Protein AF-A0A850ICS0-F1 (afdb_monomer_lite)

Foldseek 3Di:
DCVVVVNDPVNDDDDDQDDQVSQLVCVLVVVDDDDDHDPPSVVVSVVSPDDDPDDPCVVPVPDDDDDDDDDPVCCVVCVVVVVVVVVVVVVVVVVCVVVVVVVLVVVVVVVGDSD

pLDDT: mean 92.46, std 6.53, range [56.03, 97.5]

Sequence (115 aa):
MLDECGLDSGSYTLKPAGGVRERCETLLAGGGDATLLGPPFDGMAVARGARVLARVNDHYPAFPGLGLVVRQSSYDRVRAHVVAWLAAMEHARAWAQTNKNAAVVRLAATGIPAL

Radius of gyration: 18.22 Å; chains: 1; bounding box: 40×31×47 Å

Secondary structure (DSSP, 8-state):
-TGGGT--TTSS------SHHHHHHHHHTTS-S-----TTHHHHHHHTT------HHHH-TT---------GGGHHHHHHHHHHHHHHHHHHHHHHHHSHHHHHHHHHTTT----

Structure (mmCIF, N/CA/C/O backbone):
data_AF-A0A850ICS0-F1
#
_entry.id   AF-A0A850ICS0-F1
#
loop_
_atom_site.group_PDB
_atom_site.id
_atom_site.type_symbol
_atom_site.label_atom_id
_atom_site.label_alt_id
_atom_site.label_comp_id
_atom_site.label_asym_id
_atom_site.label_entity_id
_atom_site.label_seq_id
_atom_site.pdbx_PDB_ins_code
_atom_site.Cartn_x
_atom_site.Cartn_y
_atom_site.Cartn_z
_atom_site.occupancy
_atom_site.B_iso_or_equiv
_atom_site.auth_seq_id
_atom_site.auth_comp_id
_atom_site.auth_asym_id
_atom_site.auth_atom_id
_atom_site.pdbx_PDB_model_num
ATOM 1 N N . MET A 1 1 ? -4.067 -10.166 11.927 1.00 86.25 1 MET A N 1
ATOM 2 C CA . MET A 1 1 ? -3.752 -8.903 12.627 1.00 86.25 1 MET A CA 1
ATOM 3 C C . MET A 1 1 ? -4.818 -8.502 13.643 1.00 86.25 1 MET A C 1
ATOM 5 O O . MET A 1 1 ? -4.502 -8.561 14.813 1.00 86.25 1 MET A O 1
ATOM 9 N N . LEU A 1 2 ? -6.054 -8.117 13.276 1.00 91.31 2 LEU A N 1
ATOM 10 C CA . LEU A 1 2 ? -7.052 -7.714 14.296 1.00 91.31 2 LEU A CA 1
ATOM 11 C C . LEU A 1 2 ? -7.426 -8.863 15.250 1.00 91.31 2 LEU A C 1
ATOM 13 O O . LEU A 1 2 ? -7.322 -8.700 16.460 1.00 91.31 2 LEU A O 1
ATOM 17 N N . ASP A 1 3 ? -7.750 -10.032 14.696 1.00 92.06 3 ASP A N 1
ATOM 18 C CA . ASP A 1 3 ? -8.055 -11.247 15.468 1.00 92.06 3 ASP A CA 1
ATOM 19 C C . ASP A 1 3 ? -6.871 -11.694 16.349 1.00 92.06 3 ASP A C 1
ATOM 21 O O . ASP A 1 3 ? -7.025 -11.943 17.539 1.00 92.06 3 ASP A O 1
ATOM 25 N N . GLU A 1 4 ? -5.650 -11.654 15.802 1.00 90.69 4 GLU A N 1
ATOM 26 C CA . GLU A 1 4 ? -4.399 -11.920 16.540 1.00 90.69 4 GLU A CA 1
ATOM 27 C C . GLU A 1 4 ? -4.160 -10.936 17.704 1.00 90.69 4 GLU A C 1
ATOM 29 O O . GLU A 1 4 ? -3.436 -11.258 18.642 1.00 90.69 4 GLU A O 1
ATOM 34 N N . CYS A 1 5 ? -4.768 -9.746 17.654 1.00 90.06 5 CYS A N 1
ATOM 35 C CA . CYS A 1 5 ? -4.751 -8.748 18.723 1.00 90.06 5 CYS A CA 1
ATOM 36 C C . CYS A 1 5 ? -5.987 -8.831 19.643 1.00 90.06 5 CYS A C 1
ATOM 38 O O . CYS A 1 5 ? -6.178 -7.946 20.477 1.00 90.06 5 CYS A O 1
ATOM 40 N N . GLY A 1 6 ? -6.821 -9.867 19.501 1.00 93.12 6 GLY A N 1
ATOM 41 C CA . GLY A 1 6 ? -8.002 -10.110 20.331 1.00 93.12 6 GLY A CA 1
ATOM 42 C C . GLY A 1 6 ? -9.269 -9.362 19.903 1.00 93.12 6 GLY A C 1
ATOM 43 O O . GLY A 1 6 ? -10.208 -9.288 20.691 1.00 93.12 6 GLY A O 1
ATOM 44 N N . LEU A 1 7 ? -9.308 -8.796 18.691 1.00 92.94 7 LEU A N 1
ATOM 45 C CA . LEU A 1 7 ? -10.510 -8.177 18.120 1.00 92.94 7 LEU A CA 1
ATOM 46 C C . LEU A 1 7 ? -11.188 -9.146 17.150 1.00 92.94 7 LEU A C 1
ATOM 48 O O . LEU A 1 7 ? -10.789 -9.261 15.986 1.00 92.94 7 LEU A O 1
ATOM 52 N N . ASP A 1 8 ? -12.218 -9.830 17.643 1.00 94.19 8 ASP A N 1
ATOM 53 C CA . ASP A 1 8 ? -13.032 -10.737 16.840 1.00 94.19 8 ASP A CA 1
ATOM 54 C C . ASP A 1 8 ? -13.844 -9.990 15.764 1.00 94.19 8 ASP A C 1
ATOM 56 O O . ASP A 1 8 ? -14.088 -8.786 15.839 1.00 94.19 8 ASP A O 1
ATOM 60 N N . SER A 1 9 ? -14.291 -10.702 14.727 1.00 90.00 9 SER A N 1
ATOM 61 C CA . SER A 1 9 ? -15.043 -10.094 13.618 1.00 90.00 9 SER A CA 1
ATOM 62 C C . SER A 1 9 ? -16.409 -9.516 14.006 1.00 90.00 9 SER A C 1
ATOM 64 O O . SER A 1 9 ? -16.989 -8.777 13.217 1.00 90.00 9 SER A O 1
ATOM 66 N N . GLY A 1 10 ? -16.951 -9.872 15.173 1.00 93.94 10 GLY A N 1
ATOM 67 C CA . GLY A 1 10 ? -18.179 -9.296 15.719 1.00 93.94 10 GLY A CA 1
ATOM 68 C C . GLY A 1 10 ? -17.943 -7.986 16.475 1.00 93.94 10 GLY A C 1
AT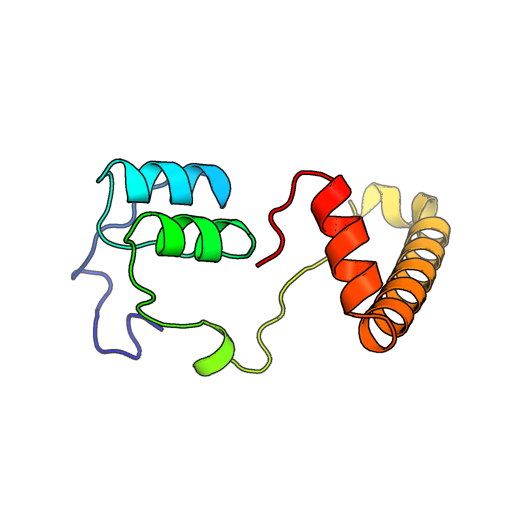OM 69 O O . GLY A 1 10 ? -18.893 -7.236 16.697 1.00 93.94 10 GLY A O 1
ATOM 70 N N . SER A 1 11 ? -16.692 -7.674 16.830 1.00 95.44 11 SER A N 1
ATOM 71 C CA . SER A 1 11 ? -16.319 -6.479 17.589 1.00 95.44 11 SER A CA 1
ATOM 72 C C . SER A 1 11 ? -16.143 -5.225 16.721 1.00 95.44 11 SER A C 1
ATOM 74 O O . SER A 1 11 ? -15.828 -4.155 17.243 1.00 95.44 11 SER A O 1
ATOM 76 N N . TYR A 1 12 ? -16.293 -5.340 15.398 1.00 94.81 12 TYR A N 1
ATOM 77 C CA . TYR A 1 12 ? -16.180 -4.232 14.452 1.00 94.81 12 TYR A CA 1
ATOM 78 C C . TYR A 1 12 ? -17.100 -4.421 13.244 1.00 94.81 12 TYR A C 1
ATOM 80 O O . TYR A 1 12 ? -17.608 -5.504 12.969 1.00 94.81 12 TYR A O 1
ATOM 88 N N . THR A 1 13 ? -17.296 -3.347 12.482 1.00 95.31 13 THR A N 1
ATOM 89 C CA . THR A 1 13 ? -17.991 -3.394 11.192 1.00 95.31 13 THR A CA 1
ATOM 90 C C . THR A 1 13 ? -17.045 -2.994 10.069 1.00 95.31 13 THR A C 1
ATOM 92 O O . THR A 1 13 ? -16.254 -2.062 10.196 1.00 95.31 13 THR A O 1
ATOM 95 N N . LEU A 1 14 ? -17.114 -3.714 8.947 1.00 94.81 14 LEU A N 1
ATOM 96 C CA . LEU A 1 14 ? -16.357 -3.380 7.743 1.00 94.81 14 LEU A CA 1
ATOM 97 C C . LEU A 1 14 ? -17.228 -2.573 6.792 1.00 94.81 14 LEU A C 1
ATOM 99 O O . LEU A 1 14 ? -18.289 -3.024 6.362 1.00 94.81 14 LEU A O 1
ATOM 103 N N . LYS A 1 15 ? -16.739 -1.392 6.419 1.00 94.38 15 LYS A N 1
ATOM 104 C CA . LYS A 1 15 ? -17.388 -0.514 5.449 1.00 94.38 15 LYS A CA 1
ATOM 105 C C . LYS A 1 15 ? -16.548 -0.425 4.172 1.00 94.38 15 LYS A C 1
ATOM 107 O O . LYS A 1 15 ? -15.384 -0.026 4.242 1.00 94.38 15 LYS A O 1
ATOM 112 N N . PRO A 1 16 ? -17.114 -0.740 2.995 1.00 94.44 16 PRO A N 1
ATOM 113 C CA . PRO A 1 16 ? -16.447 -0.483 1.726 1.00 94.44 16 PRO A CA 1
ATOM 114 C C . PRO A 1 16 ? -16.197 1.020 1.542 1.00 94.44 16 PRO A C 1
ATOM 116 O O . PRO A 1 16 ? -17.120 1.824 1.653 1.00 94.44 16 PRO A O 1
ATOM 119 N N . ALA A 1 17 ? -14.952 1.392 1.248 1.00 93.62 17 ALA A N 1
ATOM 120 C CA . ALA A 1 17 ? -14.542 2.789 1.073 1.00 93.62 17 ALA A CA 1
ATOM 121 C C . ALA A 1 17 ? -13.573 2.977 -0.108 1.00 93.62 17 ALA A C 1
ATOM 123 O O . ALA A 1 17 ? -12.839 3.951 -0.146 1.00 93.62 17 ALA A O 1
ATOM 124 N N . GLY A 1 18 ? -13.551 2.041 -1.065 1.00 94.00 18 GLY A N 1
ATOM 125 C CA . GLY A 1 18 ? -12.741 2.147 -2.282 1.00 94.00 18 GLY A CA 1
ATOM 126 C C . GLY A 1 18 ? -11.243 1.873 -2.094 1.00 94.00 18 GLY A C 1
ATOM 127 O O . GLY A 1 18 ? -10.821 1.066 -1.253 1.00 94.00 18 GLY A O 1
ATOM 128 N N . GLY A 1 19 ? -10.437 2.507 -2.947 1.00 93.25 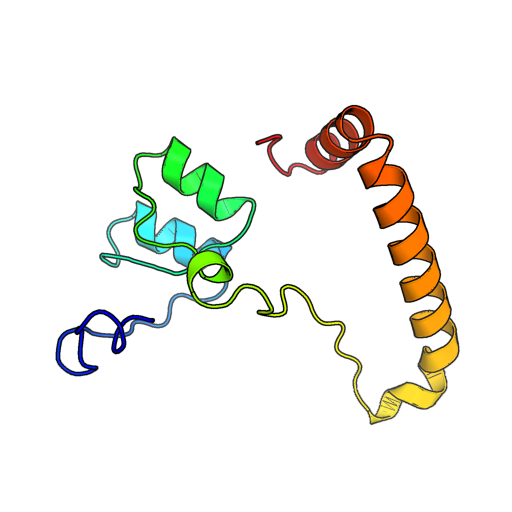19 GLY A N 1
ATOM 129 C CA . GLY A 1 19 ? -8.982 2.407 -2.958 1.00 93.25 19 GLY A CA 1
ATOM 130 C C . GLY A 1 19 ? -8.326 3.148 -1.791 1.00 93.25 19 GLY A C 1
ATOM 131 O O . GLY A 1 19 ? -8.975 3.630 -0.867 1.00 93.25 19 GLY A O 1
ATOM 132 N N . VAL A 1 20 ? -6.991 3.200 -1.792 1.00 93.25 20 VAL A N 1
ATOM 133 C CA . VAL A 1 20 ? -6.224 3.778 -0.670 1.00 93.25 20 VAL A CA 1
ATOM 134 C C . VAL A 1 20 ? -6.536 5.269 -0.476 1.00 93.25 20 VAL A C 1
ATOM 136 O O . VAL A 1 20 ? -6.616 5.728 0.663 1.00 93.25 20 VAL A O 1
ATOM 139 N N . ARG A 1 21 ? -6.755 6.011 -1.572 1.00 93.94 21 ARG A N 1
ATOM 140 C CA . ARG A 1 21 ? -7.111 7.436 -1.532 1.00 93.94 21 ARG A CA 1
ATOM 141 C C . ARG A 1 21 ? -8.458 7.641 -0.850 1.00 93.94 21 ARG A C 1
ATOM 143 O O . ARG A 1 21 ? -8.546 8.382 0.123 1.00 93.94 21 ARG A O 1
ATOM 150 N N . GLU A 1 22 ? -9.477 6.939 -1.329 1.00 97.12 22 GLU A N 1
ATOM 151 C CA . GLU A 1 22 ? -10.856 7.064 -0.863 1.00 97.12 22 GLU A CA 1
ATOM 152 C C . GLU A 1 22 ? -10.978 6.636 0.612 1.00 97.12 22 GLU A C 1
ATOM 154 O O . GLU A 1 22 ? -11.688 7.265 1.401 1.00 97.12 22 GLU A O 1
ATOM 159 N N . ARG A 1 23 ? -10.197 5.630 1.034 1.00 97.31 23 ARG A N 1
ATOM 160 C CA . ARG A 1 23 ? -10.073 5.244 2.448 1.00 97.31 23 ARG A CA 1
ATOM 161 C C . ARG A 1 23 ? -9.452 6.339 3.314 1.00 97.31 23 ARG A C 1
ATOM 163 O O . ARG A 1 23 ? -9.933 6.560 4.422 1.00 97.31 23 ARG A O 1
ATOM 170 N N . CYS A 1 24 ? -8.411 7.020 2.832 1.00 96.88 24 CYS A N 1
ATOM 171 C CA . CYS A 1 24 ? -7.781 8.131 3.549 1.00 96.88 24 CYS A CA 1
ATOM 172 C C . CYS A 1 24 ? -8.754 9.306 3.720 1.00 96.88 24 CYS A C 1
ATOM 174 O O . CYS A 1 24 ? -8.932 9.809 4.827 1.00 96.88 24 CYS A O 1
ATOM 176 N N . GLU A 1 25 ? -9.449 9.690 2.650 1.00 96.25 25 GLU A N 1
ATOM 177 C CA . GLU A 1 25 ? -10.469 10.743 2.685 1.00 96.25 25 GLU A CA 1
ATOM 178 C C . GLU A 1 25 ? -11.614 10.393 3.643 1.00 96.25 25 GLU A C 1
ATOM 180 O O . GLU A 1 25 ? -12.002 11.222 4.465 1.00 96.25 25 GLU A O 1
ATOM 185 N N . THR A 1 26 ? -12.096 9.146 3.603 1.00 97.00 26 THR A N 1
ATOM 186 C CA . THR A 1 26 ? -13.158 8.661 4.497 1.00 97.00 26 THR A CA 1
ATOM 187 C C . THR A 1 26 ? -12.733 8.705 5.964 1.00 97.00 26 THR A C 1
ATOM 189 O O . THR A 1 26 ? -13.505 9.175 6.797 1.00 97.00 26 THR A O 1
ATOM 192 N N . LEU A 1 27 ? -11.512 8.256 6.289 1.00 97.12 27 LEU A N 1
ATOM 193 C CA . LEU A 1 27 ? -10.971 8.324 7.652 1.00 97.12 27 LEU A CA 1
ATOM 194 C C . LEU A 1 27 ? -10.934 9.774 8.148 1.00 97.12 27 LEU A C 1
ATOM 196 O O . LEU A 1 27 ? -11.429 10.083 9.227 1.00 97.12 27 LEU A O 1
ATOM 200 N N . LEU A 1 28 ? -10.383 10.676 7.336 1.00 96.38 28 LEU A N 1
ATOM 201 C CA . LEU A 1 28 ? -10.195 12.081 7.705 1.00 96.38 28 LEU A CA 1
ATOM 202 C C . LEU A 1 28 ? -11.510 12.872 7.775 1.00 96.38 28 LEU A C 1
ATOM 204 O O . LEU A 1 28 ? -11.548 13.925 8.405 1.00 96.38 28 LEU A O 1
ATOM 208 N N . ALA A 1 29 ? -12.577 12.371 7.152 1.00 96.12 29 ALA A N 1
ATOM 209 C CA . ALA A 1 29 ? -13.934 12.898 7.272 1.00 96.12 29 ALA A CA 1
ATOM 210 C C . ALA A 1 29 ? -14.724 12.300 8.458 1.00 96.12 29 ALA A C 1
ATOM 212 O O . ALA A 1 29 ? -15.897 12.626 8.623 1.00 96.12 29 ALA A O 1
ATOM 213 N N . GLY A 1 30 ? -14.121 11.416 9.264 1.00 95.69 30 GLY A N 1
ATOM 214 C CA . GLY A 1 30 ? -14.792 10.745 10.386 1.00 95.69 30 GLY A CA 1
ATOM 215 C C . GLY A 1 30 ? -15.732 9.611 9.964 1.00 95.69 30 GLY A C 1
ATOM 216 O O . GLY A 1 30 ? -16.624 9.228 10.713 1.00 95.69 30 GLY A O 1
ATOM 217 N N . GLY A 1 31 ? -15.565 9.069 8.755 1.00 94.88 31 GLY A N 1
ATOM 218 C CA . GLY A 1 31 ? -16.415 8.012 8.200 1.00 94.88 31 GLY A CA 1
ATOM 219 C C . GLY A 1 31 ? -16.104 6.591 8.690 1.00 94.88 31 GLY A C 1
ATOM 220 O O . GLY A 1 31 ? -16.732 5.652 8.191 1.00 94.88 31 GLY A O 1
ATOM 221 N N . GLY A 1 32 ? -15.143 6.441 9.608 1.00 94.56 32 GLY A N 1
ATOM 222 C CA . GLY A 1 32 ? -14.752 5.202 10.283 1.00 94.56 32 GLY A CA 1
ATOM 223 C C . GLY A 1 32 ? -13.599 5.432 11.269 1.00 94.56 32 GLY A C 1
ATOM 224 O O . GLY A 1 32 ? -12.911 6.448 11.183 1.00 94.56 32 GLY A O 1
ATOM 225 N N . ASP A 1 33 ? -13.381 4.485 12.184 1.00 95.75 33 ASP A N 1
ATOM 226 C CA . ASP A 1 33 ? -12.411 4.627 13.286 1.00 95.75 33 ASP A CA 1
ATOM 227 C C . ASP A 1 33 ? -10.964 4.299 12.881 1.00 95.75 33 ASP A C 1
ATOM 229 O O . ASP A 1 33 ? -10.007 4.854 13.420 1.00 95.75 33 ASP A O 1
ATOM 233 N N . ALA A 1 34 ? -10.790 3.383 11.924 1.00 96.12 34 ALA A N 1
ATOM 234 C CA . ALA A 1 34 ? -9.489 2.939 11.436 1.00 96.12 34 ALA A CA 1
ATOM 235 C C . ALA A 1 34 ? -9.576 2.425 9.993 1.00 96.12 34 ALA A C 1
ATOM 237 O O . ALA A 1 34 ? -10.619 1.962 9.531 1.00 96.12 34 ALA A O 1
ATOM 238 N N . THR A 1 35 ? -8.458 2.478 9.267 1.00 96.56 35 THR A N 1
ATOM 239 C CA . THR A 1 35 ? -8.347 1.900 7.923 1.00 96.56 35 THR A CA 1
ATOM 240 C C . THR A 1 35 ? -6.900 1.549 7.586 1.00 96.56 35 THR A C 1
ATOM 242 O O . THR A 1 35 ? -5.966 2.079 8.188 1.00 96.56 35 THR A O 1
ATOM 245 N N . LEU A 1 36 ? -6.704 0.660 6.609 1.00 94.88 36 LEU A N 1
ATOM 246 C CA . LEU A 1 36 ? -5.380 0.313 6.100 1.00 94.88 36 LEU A CA 1
ATOM 247 C C . LEU A 1 36 ? -4.971 1.273 4.975 1.00 94.88 36 LEU A C 1
ATOM 249 O O . LEU A 1 36 ? -5.569 1.276 3.887 1.00 94.88 36 LEU A O 1
ATOM 253 N N . LEU A 1 37 ? -3.917 2.046 5.234 1.00 94.94 37 LEU A N 1
ATOM 254 C CA . LEU A 1 37 ? -3.297 2.969 4.286 1.00 94.94 37 LEU A CA 1
ATOM 255 C C . LEU A 1 37 ? -1.890 2.504 3.911 1.00 94.94 37 LEU A C 1
ATOM 257 O O . LEU A 1 37 ? -1.215 1.826 4.681 1.00 94.94 37 LEU A O 1
ATOM 261 N N . GLY A 1 38 ? -1.463 2.892 2.715 1.00 91.00 38 GLY A N 1
ATOM 262 C CA . GLY A 1 38 ? -0.077 2.797 2.272 1.00 91.00 38 GLY A CA 1
ATOM 263 C C . GLY A 1 38 ? 0.397 4.145 1.722 1.00 91.00 38 GLY A C 1
ATOM 264 O O . GLY A 1 38 ? -0.434 5.043 1.525 1.00 91.00 38 GLY A O 1
ATOM 265 N N . PRO A 1 39 ? 1.701 4.290 1.444 1.00 89.12 39 PRO A N 1
ATOM 266 C CA . PRO A 1 39 ? 2.261 5.536 0.942 1.00 89.12 39 PRO A CA 1
ATOM 267 C C . PRO A 1 39 ? 1.594 6.032 -0.350 1.00 89.12 39 PRO A C 1
ATOM 269 O O . PRO A 1 39 ? 1.233 5.220 -1.207 1.00 89.12 39 PRO A O 1
ATOM 272 N N . PRO A 1 40 ? 1.439 7.357 -0.521 1.00 90.62 40 PRO A N 1
ATOM 273 C CA . PRO A 1 40 ? 1.803 8.417 0.433 1.00 90.62 40 PRO A CA 1
ATOM 274 C C . PRO A 1 40 ? 0.716 8.714 1.488 1.00 90.62 40 PRO A C 1
ATOM 276 O O . PRO A 1 40 ? 0.875 9.611 2.315 1.00 90.62 40 PRO A O 1
ATOM 279 N N . PHE A 1 41 ? -0.422 8.021 1.436 1.00 93.44 41 PHE A N 1
ATOM 280 C CA . PHE A 1 41 ? -1.635 8.412 2.154 1.00 93.44 41 PHE A CA 1
ATOM 281 C C . PHE A 1 41 ? -1.565 8.190 3.664 1.00 93.44 41 PHE A C 1
ATOM 283 O O . PHE A 1 41 ? -2.237 8.904 4.403 1.00 93.44 41 PHE A O 1
ATOM 290 N N . ASP A 1 42 ? -0.763 7.231 4.126 1.00 93.69 42 ASP A N 1
ATOM 291 C CA . ASP A 1 42 ? -0.479 7.027 5.547 1.00 93.69 42 ASP A CA 1
ATOM 292 C C . ASP A 1 42 ? 0.236 8.247 6.150 1.00 93.69 42 ASP A C 1
ATOM 294 O O . ASP A 1 42 ? -0.220 8.794 7.154 1.00 93.69 42 ASP A O 1
ATOM 298 N N . GLY A 1 43 ? 1.287 8.742 5.488 1.00 92.19 43 GLY A N 1
ATOM 299 C CA . GLY A 1 43 ? 1.990 9.963 5.884 1.00 92.19 43 GLY A CA 1
ATOM 300 C C . GLY A 1 43 ? 1.089 11.198 5.845 1.00 92.19 43 GLY A C 1
ATOM 301 O O . GLY A 1 43 ? 1.082 11.993 6.784 1.00 92.19 43 GLY A O 1
ATOM 302 N N . MET A 1 44 ? 0.256 11.326 4.807 1.00 92.12 44 MET A N 1
ATOM 303 C CA . MET A 1 44 ? -0.722 12.417 4.708 1.00 92.12 44 MET A CA 1
ATOM 304 C C . MET A 1 44 ? -1.774 12.377 5.825 1.00 92.12 44 MET A C 1
ATOM 306 O O . MET A 1 44 ? -2.146 13.427 6.347 1.00 92.12 44 MET A O 1
ATOM 310 N N . ALA A 1 45 ? -2.256 11.191 6.204 1.00 95.50 45 ALA A N 1
ATOM 311 C CA . ALA A 1 45 ? -3.211 11.045 7.297 1.00 95.50 45 ALA A CA 1
ATOM 312 C C . ALA A 1 45 ? -2.580 11.438 8.641 1.00 95.50 45 ALA A C 1
ATOM 314 O O . ALA A 1 45 ? -3.190 12.186 9.404 1.00 95.50 45 ALA A O 1
ATOM 315 N N . VAL A 1 46 ? -1.340 11.005 8.903 1.00 96.12 46 VAL A N 1
ATOM 316 C CA . VAL A 1 46 ? -0.587 11.385 10.112 1.00 96.12 46 VAL A CA 1
ATOM 317 C C . VAL A 1 46 ? -0.362 12.895 10.175 1.00 96.12 46 VAL A C 1
ATOM 319 O O . VAL A 1 46 ? -0.630 13.509 11.205 1.00 96.12 46 VAL A O 1
ATOM 322 N N . ALA A 1 47 ? 0.038 13.520 9.064 1.00 94.31 47 ALA A N 1
ATOM 323 C CA . ALA A 1 47 ? 0.197 14.974 8.983 1.00 94.31 47 ALA A CA 1
ATOM 324 C C . ALA A 1 47 ? -1.110 15.744 9.261 1.00 94.31 47 ALA A C 1
ATOM 326 O O . ALA A 1 47 ? -1.075 16.910 9.646 1.00 94.31 47 ALA A O 1
ATOM 327 N N . ARG A 1 48 ? -2.266 15.089 9.094 1.00 95.25 48 ARG A N 1
ATOM 328 C CA . ARG A 1 48 ? -3.604 15.625 9.384 1.00 95.25 48 ARG A CA 1
ATOM 329 C C . ARG A 1 48 ? -4.172 15.166 10.734 1.00 95.25 48 ARG A C 1
ATOM 331 O O . ARG A 1 48 ? -5.360 15.350 10.978 1.00 95.25 48 ARG A O 1
ATOM 338 N N . GLY A 1 49 ? -3.338 14.607 11.611 1.00 95.19 49 GLY A N 1
ATOM 339 C CA . GLY A 1 49 ? -3.694 14.274 12.993 1.00 95.19 49 GLY A CA 1
ATOM 340 C C . GLY A 1 49 ? -4.137 12.829 13.230 1.00 95.19 49 GLY A C 1
ATOM 341 O O . GLY A 1 49 ? -4.487 12.490 14.359 1.00 95.19 49 GLY A O 1
ATOM 342 N N . ALA A 1 50 ? -4.111 11.960 12.214 1.00 97.06 50 ALA A N 1
ATOM 343 C CA . ALA A 1 50 ? -4.354 10.534 12.426 1.00 97.06 50 ALA A CA 1
ATOM 344 C C . ALA A 1 50 ? -3.179 9.867 13.163 1.00 97.06 50 ALA A C 1
ATOM 346 O O . ALA A 1 50 ? -2.036 10.325 13.113 1.00 97.06 50 ALA A O 1
ATOM 347 N N . ARG A 1 51 ? -3.447 8.730 13.813 1.00 96.88 51 ARG A N 1
ATOM 348 C CA . ARG A 1 51 ? -2.439 7.935 14.525 1.00 96.88 51 ARG A CA 1
ATOM 349 C C . ARG A 1 51 ? -2.234 6.580 13.854 1.00 96.88 51 ARG A C 1
ATOM 351 O O . ARG A 1 51 ? -3.192 5.919 13.466 1.00 96.88 51 ARG A O 1
ATOM 358 N N . VAL A 1 52 ? -0.980 6.139 13.779 1.00 96.38 52 VAL A N 1
ATOM 359 C CA . VAL A 1 52 ? -0.638 4.774 13.354 1.00 96.38 52 VAL A CA 1
ATOM 360 C C . VAL A 1 52 ? -0.960 3.802 14.491 1.00 96.38 52 VAL A C 1
ATOM 362 O O . VAL A 1 52 ? -0.395 3.926 15.577 1.00 96.38 52 VAL A O 1
ATOM 365 N N . LEU A 1 53 ? -1.864 2.850 14.241 1.00 95.06 53 LEU A N 1
ATOM 366 C CA . LEU A 1 53 ? -2.221 1.795 15.202 1.00 95.06 53 LEU A CA 1
ATOM 367 C C . LEU A 1 53 ? -1.281 0.586 15.110 1.00 95.06 53 LEU A C 1
ATOM 369 O O . LEU A 1 53 ? -0.877 0.045 16.131 1.00 95.06 53 LEU A O 1
ATOM 373 N N . ALA A 1 54 ? -0.929 0.181 13.888 1.00 93.81 54 ALA A N 1
ATOM 374 C CA . ALA A 1 54 ? -0.027 -0.931 13.601 1.00 93.81 54 ALA A CA 1
ATOM 375 C C . ALA A 1 54 ? 0.558 -0.787 12.188 1.00 93.81 54 ALA A C 1
ATOM 377 O O . ALA A 1 54 ? -0.010 -0.081 11.345 1.00 93.81 54 ALA A O 1
ATOM 378 N N . ARG A 1 55 ? 1.661 -1.489 11.904 1.00 92.81 55 ARG A N 1
ATOM 379 C CA . ARG A 1 55 ? 2.173 -1.680 10.540 1.00 92.81 55 ARG A CA 1
ATOM 380 C C . ARG A 1 55 ? 2.108 -3.154 10.169 1.00 92.81 55 ARG A C 1
ATOM 382 O O . ARG A 1 55 ? 2.546 -4.013 10.925 1.00 92.81 55 ARG A O 1
ATOM 389 N N . VAL A 1 56 ? 1.614 -3.440 8.965 1.00 92.00 56 VAL A N 1
ATOM 390 C CA . VAL A 1 56 ? 1.488 -4.815 8.445 1.00 92.00 56 VAL A CA 1
ATOM 391 C C . VAL A 1 56 ? 2.831 -5.548 8.482 1.00 92.00 56 VAL A C 1
ATOM 393 O O . VAL A 1 56 ? 2.881 -6.699 8.898 1.00 92.00 56 VAL A O 1
ATOM 396 N N . ASN A 1 57 ? 3.921 -4.871 8.116 1.00 90.62 57 ASN A N 1
ATOM 397 C CA . ASN A 1 57 ? 5.259 -5.461 8.072 1.00 90.62 57 ASN A CA 1
ATOM 398 C C . ASN A 1 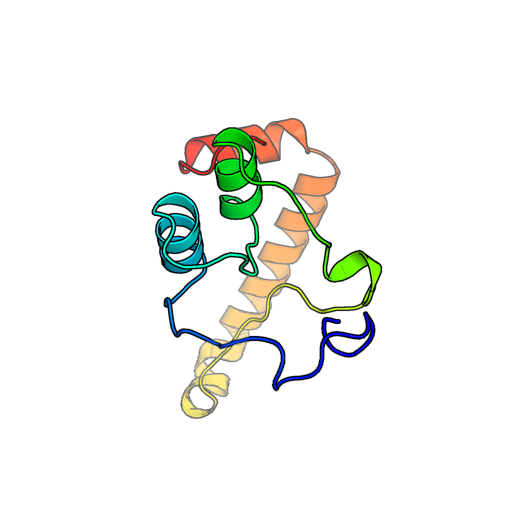57 ? 5.844 -5.795 9.456 1.00 90.62 57 ASN A C 1
ATOM 400 O O . ASN A 1 57 ? 6.764 -6.606 9.512 1.00 90.62 57 ASN A O 1
ATOM 404 N N . ASP A 1 58 ? 5.311 -5.235 10.548 1.00 92.50 58 ASP A N 1
ATOM 405 C CA . ASP A 1 58 ? 5.741 -5.599 11.907 1.00 92.50 58 ASP A CA 1
ATOM 406 C C . ASP A 1 58 ? 5.197 -6.986 12.295 1.00 92.50 58 ASP A C 1
ATOM 408 O O . ASP A 1 58 ? 5.864 -7.745 12.994 1.00 92.50 58 ASP A O 1
ATOM 412 N N . HIS A 1 59 ? 4.010 -7.347 11.792 1.00 91.38 59 HIS A N 1
ATOM 413 C CA . HIS A 1 59 ? 3.388 -8.662 11.996 1.00 91.38 59 HIS A CA 1
ATOM 414 C C . HIS A 1 59 ? 3.782 -9.670 10.911 1.00 91.38 59 HIS A C 1
ATOM 416 O O . HIS A 1 59 ? 3.934 -10.861 11.174 1.00 91.38 59 HIS A O 1
ATOM 422 N N . TYR A 1 60 ? 3.966 -9.188 9.682 1.00 92.50 60 TYR A N 1
ATOM 423 C CA . TYR A 1 60 ? 4.246 -10.004 8.508 1.00 92.50 60 TYR A CA 1
ATOM 424 C C . TYR A 1 60 ? 5.455 -9.437 7.741 1.00 92.50 60 TYR A C 1
ATOM 426 O O . TYR A 1 60 ? 5.286 -8.792 6.703 1.00 92.50 60 TYR A O 1
ATOM 434 N N . PRO A 1 61 ? 6.698 -9.679 8.203 1.00 92.25 61 PRO A N 1
ATOM 435 C CA . PRO A 1 61 ? 7.897 -9.075 7.606 1.00 92.25 61 PRO A CA 1
ATOM 436 C C . PRO A 1 61 ? 8.105 -9.413 6.125 1.00 92.25 61 PRO A C 1
ATOM 438 O O . PRO A 1 61 ? 8.663 -8.616 5.374 1.00 92.25 61 PRO A O 1
ATOM 441 N N . ALA A 1 62 ? 7.631 -10.586 5.698 1.00 91.62 62 ALA A N 1
ATOM 442 C CA . ALA A 1 62 ? 7.706 -11.063 4.319 1.00 91.62 62 ALA A CA 1
ATOM 443 C C . ALA A 1 62 ? 6.453 -10.735 3.484 1.00 91.62 62 ALA A C 1
ATOM 445 O O . ALA A 1 62 ? 6.294 -11.271 2.386 1.00 91.62 62 ALA A O 1
ATOM 446 N N . PHE A 1 63 ? 5.539 -9.900 3.993 1.00 88.19 63 PHE A N 1
ATOM 447 C CA . PHE A 1 63 ? 4.310 -9.573 3.278 1.00 88.19 63 PHE A CA 1
ATOM 448 C C . PHE A 1 63 ? 4.624 -8.851 1.959 1.00 88.19 63 PHE A C 1
ATOM 450 O O . PHE A 1 63 ? 5.299 -7.815 1.967 1.00 88.19 63 PHE A O 1
ATOM 457 N N . PRO A 1 64 ? 4.155 -9.374 0.812 1.00 84.19 64 PRO A N 1
ATOM 458 C CA . PRO A 1 64 ? 4.442 -8.769 -0.478 1.00 84.19 64 PRO A CA 1
ATOM 459 C C . PRO A 1 64 ? 3.698 -7.435 -0.622 1.00 84.19 64 PRO A C 1
ATOM 461 O O . PRO A 1 64 ? 2.505 -7.343 -0.349 1.00 84.19 64 PRO A O 1
ATOM 464 N N . GLY A 1 65 ? 4.403 -6.394 -1.073 1.00 79.38 65 GLY A N 1
ATOM 465 C CA . GLY A 1 65 ? 3.829 -5.053 -1.226 1.00 79.38 65 GLY A CA 1
ATOM 466 C C . GLY A 1 65 ? 3.082 -4.847 -2.547 1.00 79.38 65 GLY A C 1
ATOM 467 O O . GLY A 1 65 ? 1.884 -4.580 -2.559 1.00 79.38 65 GLY A O 1
ATOM 468 N N . LEU A 1 66 ? 3.794 -4.943 -3.674 1.00 81.00 66 LEU A N 1
ATOM 469 C CA . LEU A 1 66 ? 3.266 -4.653 -5.011 1.00 81.00 66 LEU A CA 1
ATOM 470 C C . LEU A 1 66 ? 3.405 -5.869 -5.925 1.00 81.00 66 LEU A C 1
ATOM 472 O O . LEU A 1 66 ? 4.437 -6.537 -5.929 1.00 81.00 66 LEU A O 1
ATOM 476 N N . GLY A 1 67 ? 2.371 -6.119 -6.729 1.00 88.19 67 GLY A N 1
ATOM 477 C CA . GLY A 1 67 ? 2.358 -7.155 -7.757 1.00 88.19 67 GLY A CA 1
ATOM 478 C C . GLY A 1 67 ? 2.068 -6.570 -9.136 1.00 88.19 67 GLY A C 1
ATOM 479 O O . GLY A 1 67 ? 1.292 -5.624 -9.269 1.00 88.19 67 GLY A O 1
ATOM 480 N N . LEU A 1 68 ? 2.676 -7.153 -10.169 1.00 89.75 68 LEU A N 1
ATOM 481 C CA . LEU A 1 68 ? 2.328 -6.886 -11.562 1.00 89.75 68 LEU A 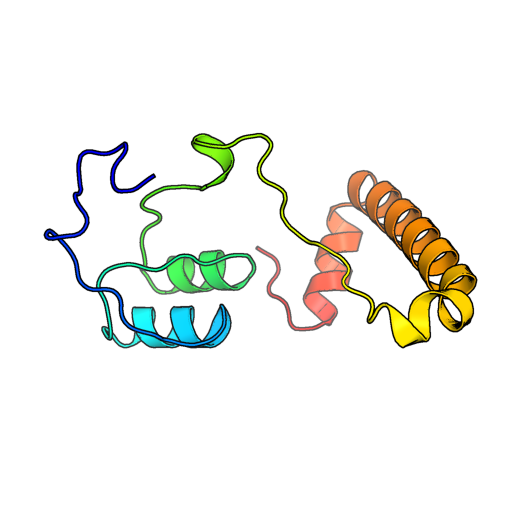CA 1
ATOM 482 C C . LEU A 1 68 ? 1.311 -7.929 -12.024 1.00 89.75 68 LEU A C 1
ATOM 484 O O . LEU A 1 68 ? 1.580 -9.127 -11.972 1.00 89.75 68 LEU A O 1
ATOM 488 N N . VAL A 1 69 ? 0.161 -7.470 -12.512 1.00 91.69 69 VAL A N 1
ATOM 489 C CA . VAL A 1 69 ? -0.899 -8.348 -13.014 1.00 91.69 69 VAL A CA 1
ATOM 490 C C . VAL A 1 69 ? -1.019 -8.186 -14.521 1.00 91.69 69 VAL A C 1
ATOM 492 O O . VAL A 1 69 ? -1.165 -7.078 -15.033 1.00 91.69 69 VAL A O 1
ATOM 495 N N . VAL A 1 70 ? -0.981 -9.308 -15.236 1.00 93.44 70 VAL A N 1
ATOM 496 C CA . VAL A 1 70 ? -1.148 -9.364 -16.690 1.00 93.44 70 VAL A CA 1
ATOM 497 C C . VAL A 1 70 ? -2.296 -10.308 -17.011 1.00 93.44 70 VAL A C 1
ATOM 499 O O . VAL A 1 70 ? -2.402 -11.394 -16.445 1.00 93.44 70 VAL A O 1
ATOM 502 N N . ARG A 1 71 ? -3.168 -9.904 -17.940 1.00 95.50 71 ARG A N 1
ATOM 503 C CA . ARG A 1 71 ? -4.259 -10.761 -18.411 1.00 95.50 71 ARG A CA 1
ATOM 504 C C . ARG A 1 71 ? -3.665 -11.961 -19.159 1.00 95.50 71 ARG A C 1
ATOM 506 O O . ARG A 1 71 ? -2.952 -11.764 -20.141 1.00 95.50 71 ARG A O 1
ATOM 513 N N . GLN A 1 72 ? -3.989 -13.181 -18.724 1.00 95.44 72 GLN A N 1
ATOM 514 C CA . GLN A 1 72 ? -3.406 -14.421 -19.258 1.00 95.44 72 GLN A CA 1
ATOM 515 C C . GLN A 1 72 ? -3.526 -14.526 -20.784 1.00 95.44 72 GLN A C 1
ATOM 517 O O . GLN A 1 72 ? -2.550 -14.840 -21.455 1.00 95.44 72 GLN A O 1
ATOM 522 N N . SER A 1 73 ? -4.680 -14.152 -21.344 1.00 97.31 73 SER A N 1
ATOM 523 C CA . SER A 1 73 ? -4.937 -14.169 -22.792 1.00 97.31 73 SER A CA 1
ATOM 524 C C . SER A 1 73 ? -4.012 -13.263 -23.618 1.00 97.31 73 SER A C 1
ATOM 526 O O . SER A 1 73 ? -3.963 -13.384 -24.835 1.00 97.31 73 SER A O 1
ATOM 528 N N . SER A 1 74 ? -3.316 -12.320 -22.979 1.00 95.44 74 SER A N 1
ATOM 529 C CA . SER A 1 74 ? -2.365 -11.413 -23.627 1.00 95.44 74 SER A CA 1
ATOM 530 C C . SER A 1 74 ? -0.911 -11.766 -23.324 1.00 95.44 74 SER A C 1
ATOM 532 O O . SER A 1 74 ? -0.031 -11.089 -23.856 1.00 95.44 74 SER A O 1
ATOM 534 N N . TYR A 1 75 ? -0.645 -12.758 -22.464 1.00 93.81 75 TYR A N 1
ATOM 535 C CA . TYR A 1 75 ? 0.678 -12.965 -21.877 1.00 93.81 75 TYR A CA 1
ATOM 536 C C . TYR A 1 75 ? 1.751 -13.196 -22.939 1.00 93.81 75 TYR A C 1
ATOM 538 O O . TYR A 1 75 ? 2.728 -12.455 -22.950 1.00 93.81 75 TYR A O 1
ATOM 546 N N . ASP A 1 76 ? 1.534 -14.111 -23.884 1.00 96.62 76 ASP A N 1
ATOM 547 C CA . ASP A 1 76 ? 2.526 -14.424 -24.923 1.00 96.62 76 ASP A CA 1
ATOM 548 C C . ASP A 1 76 ? 2.916 -13.190 -25.745 1.00 96.62 76 ASP A C 1
ATOM 550 O O . ASP A 1 76 ? 4.092 -12.960 -26.024 1.00 96.62 76 ASP A O 1
ATOM 554 N N . ARG A 1 77 ? 1.939 -12.324 -26.043 1.00 97.00 77 ARG A N 1
ATOM 555 C CA . ARG A 1 77 ? 2.155 -11.073 -26.782 1.00 97.00 77 ARG A CA 1
ATOM 556 C C . ARG A 1 77 ? 2.962 -10.047 -25.985 1.00 97.00 77 ARG A C 1
ATOM 558 O O . ARG A 1 77 ? 3.766 -9.318 -26.560 1.00 97.00 77 ARG A O 1
ATOM 565 N N . VAL A 1 78 ? 2.732 -9.942 -24.676 1.00 96.75 78 VAL A N 1
ATOM 566 C CA . VAL A 1 78 ? 3.369 -8.906 -23.840 1.00 96.75 78 VAL A CA 1
ATOM 567 C C . VAL A 1 78 ? 4.587 -9.407 -23.072 1.00 96.75 78 VAL A C 1
ATOM 569 O O . VAL A 1 78 ? 5.291 -8.594 -22.479 1.00 96.75 78 VAL A O 1
ATOM 572 N N . ARG A 1 79 ? 4.878 -10.713 -23.091 1.00 96.44 79 ARG A N 1
ATOM 573 C CA . ARG A 1 79 ? 5.908 -11.350 -22.259 1.00 96.44 79 ARG A CA 1
ATOM 574 C C . ARG A 1 79 ? 7.262 -10.654 -22.358 1.00 96.44 79 ARG A C 1
ATOM 576 O O . ARG A 1 79 ? 7.852 -10.337 -21.331 1.00 96.44 79 ARG A O 1
ATOM 583 N N . ALA A 1 80 ? 7.729 -10.375 -23.575 1.00 97.50 80 ALA A N 1
ATOM 584 C CA . ALA A 1 80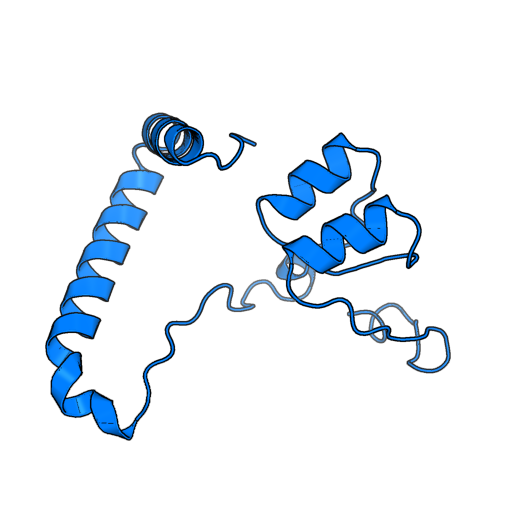 ? 9.005 -9.690 -23.789 1.00 97.50 80 ALA A CA 1
ATOM 585 C C . ALA A 1 80 ? 9.026 -8.284 -23.157 1.00 97.50 80 ALA A C 1
ATOM 587 O O . ALA A 1 80 ? 9.997 -7.913 -22.502 1.00 97.50 80 ALA A O 1
ATOM 588 N N . HIS A 1 81 ? 7.926 -7.537 -23.277 1.00 96.06 81 HIS A N 1
ATOM 589 C CA . HIS A 1 81 ? 7.785 -6.202 -22.694 1.00 96.06 81 HIS A CA 1
ATOM 590 C C . HIS A 1 81 ? 7.719 -6.248 -21.166 1.00 96.06 81 HIS A C 1
ATOM 592 O O . HIS A 1 81 ? 8.325 -5.412 -20.506 1.00 96.06 81 HIS A O 1
ATOM 598 N N . VAL A 1 82 ? 7.032 -7.243 -20.597 1.00 95.44 82 VAL A N 1
ATOM 599 C CA . VAL A 1 82 ? 6.975 -7.459 -19.144 1.00 95.44 82 VAL A CA 1
ATOM 600 C C . VAL A 1 82 ? 8.368 -7.745 -18.587 1.00 95.44 82 VAL A C 1
ATOM 602 O O . VAL A 1 82 ? 8.759 -7.141 -17.594 1.00 95.44 82 VAL A O 1
ATOM 605 N N . VAL A 1 83 ? 9.143 -8.615 -19.243 1.00 96.19 83 VAL A N 1
ATOM 606 C CA . VAL A 1 83 ? 10.526 -8.915 -18.836 1.00 96.19 83 VAL A CA 1
ATOM 607 C C . VAL A 1 83 ? 11.403 -7.664 -18.908 1.00 96.19 83 VAL A C 1
ATOM 609 O O . VAL A 1 83 ? 12.104 -7.358 -17.945 1.00 96.19 83 VAL A O 1
ATOM 612 N N . ALA A 1 84 ? 11.331 -6.908 -20.008 1.00 96.94 84 ALA A N 1
ATOM 613 C CA . ALA A 1 84 ? 12.088 -5.666 -20.158 1.00 96.94 84 ALA A CA 1
ATOM 614 C C . ALA A 1 84 ? 11.699 -4.618 -19.100 1.00 96.94 84 ALA A C 1
ATOM 616 O O . ALA A 1 84 ? 12.567 -3.959 -18.529 1.00 96.94 84 ALA A O 1
ATOM 617 N N . TRP A 1 85 ? 10.405 -4.498 -18.795 1.00 95.69 85 TRP A N 1
ATOM 618 C CA . TRP A 1 85 ? 9.903 -3.597 -17.762 1.00 95.69 85 TRP A CA 1
ATOM 619 C C . TRP A 1 85 ? 10.403 -3.991 -16.369 1.00 95.69 85 TRP A C 1
ATOM 621 O O . TRP A 1 85 ? 10.884 -3.132 -15.636 1.00 95.69 85 TRP A O 1
ATOM 631 N N . LEU A 1 86 ? 10.368 -5.281 -16.017 1.00 95.00 86 LEU A N 1
ATOM 632 C CA . LEU A 1 86 ? 10.885 -5.772 -14.735 1.00 95.00 86 LEU A CA 1
ATOM 633 C C . LEU A 1 86 ? 12.390 -5.509 -14.585 1.00 95.00 86 LEU A C 1
ATOM 635 O O . LEU A 1 86 ? 12.824 -5.067 -13.524 1.00 95.00 86 LEU A O 1
ATOM 639 N N . ALA A 1 87 ? 13.175 -5.712 -15.647 1.00 97.00 87 ALA A N 1
ATOM 640 C CA . ALA A 1 87 ? 14.604 -5.397 -15.639 1.00 97.00 87 ALA A CA 1
ATOM 641 C C . ALA A 1 87 ? 14.859 -3.891 -15.441 1.00 97.00 87 ALA A C 1
ATOM 643 O O . ALA A 1 87 ? 15.687 -3.501 -14.618 1.00 97.00 87 ALA A O 1
ATOM 644 N N . ALA A 1 88 ? 14.107 -3.034 -16.140 1.00 96.94 88 ALA A N 1
ATOM 645 C CA . ALA A 1 88 ? 14.203 -1.584 -15.975 1.00 96.94 88 ALA A CA 1
ATOM 646 C C . ALA A 1 88 ? 13.809 -1.133 -14.557 1.00 96.94 88 ALA A C 1
ATOM 648 O O . ALA A 1 88 ? 14.469 -0.270 -13.977 1.00 96.94 88 ALA A O 1
ATOM 649 N N . MET A 1 89 ? 12.769 -1.740 -13.980 1.00 94.25 89 MET A N 1
ATOM 650 C CA . MET A 1 89 ? 12.339 -1.476 -12.607 1.00 94.25 89 MET A CA 1
ATOM 651 C C . MET A 1 89 ? 13.396 -1.885 -11.584 1.00 94.25 89 MET A C 1
ATOM 653 O O . MET A 1 89 ? 13.652 -1.128 -10.651 1.00 94.25 89 MET A O 1
ATOM 657 N N . GLU A 1 90 ? 14.046 -3.036 -11.764 1.00 95.38 90 GLU A N 1
ATOM 658 C CA . GLU A 1 90 ? 15.126 -3.474 -10.877 1.00 95.38 90 GLU A CA 1
ATOM 659 C C . GLU A 1 90 ? 16.335 -2.533 -10.953 1.00 95.38 90 GLU A C 1
ATOM 661 O O . GLU A 1 90 ? 16.871 -2.127 -9.921 1.00 95.38 90 GLU A O 1
ATOM 666 N N . HIS A 1 91 ? 16.711 -2.088 -12.155 1.00 96.69 91 HIS A N 1
ATOM 667 C CA . HIS A 1 91 ? 17.753 -1.073 -12.322 1.00 96.69 91 HIS A CA 1
ATOM 668 C C . HIS A 1 91 ? 17.386 0.247 -11.631 1.00 96.69 91 HIS A C 1
ATOM 670 O O . HIS A 1 91 ? 18.209 0.824 -10.916 1.00 96.69 91 HIS A O 1
ATOM 676 N N . ALA A 1 92 ? 16.147 0.718 -11.796 1.00 94.75 92 ALA A N 1
ATOM 677 C CA . ALA A 1 92 ? 15.668 1.931 -11.141 1.00 94.75 92 ALA A CA 1
ATOM 678 C C . ALA A 1 92 ? 15.658 1.787 -9.609 1.00 94.75 92 ALA A C 1
ATOM 680 O O . ALA A 1 92 ? 16.075 2.707 -8.903 1.00 94.75 92 ALA A O 1
ATOM 681 N N . ARG A 1 93 ? 15.244 0.624 -9.090 1.00 93.50 93 ARG A N 1
ATOM 682 C CA . ARG A 1 93 ? 15.252 0.302 -7.657 1.00 93.50 93 ARG A CA 1
ATOM 683 C C . ARG A 1 93 ? 16.673 0.317 -7.094 1.00 93.50 93 ARG A C 1
ATOM 685 O O . ARG A 1 93 ? 16.911 0.966 -6.076 1.00 93.50 93 ARG A O 1
ATOM 692 N N . ALA A 1 94 ? 17.614 -0.352 -7.758 1.00 96.50 94 ALA A N 1
ATOM 693 C CA . ALA A 1 94 ? 19.019 -0.387 -7.354 1.00 96.50 94 ALA A CA 1
ATOM 694 C C . ALA A 1 94 ? 19.656 1.014 -7.375 1.00 96.50 94 ALA A C 1
ATOM 696 O O . ALA A 1 94 ? 20.337 1.404 -6.424 1.00 96.50 94 ALA A O 1
ATOM 697 N N . TRP A 1 95 ? 19.377 1.811 -8.412 1.00 97.12 95 TRP A N 1
ATOM 698 C CA . TRP A 1 95 ? 19.824 3.203 -8.484 1.00 97.12 95 TRP A CA 1
ATOM 699 C C . TRP A 1 95 ? 19.235 4.053 -7.351 1.00 97.12 95 TRP A C 1
ATOM 701 O O . TRP A 1 95 ? 19.966 4.790 -6.691 1.00 97.12 95 TRP A O 1
ATOM 711 N N . ALA A 1 96 ? 17.934 3.932 -7.073 1.00 95.62 96 ALA A N 1
ATOM 712 C CA . ALA A 1 96 ? 17.274 4.698 -6.017 1.00 95.62 96 ALA A CA 1
ATOM 713 C C . ALA A 1 96 ? 17.827 4.368 -4.620 1.00 95.62 96 ALA A C 1
ATOM 715 O O . ALA A 1 96 ? 17.925 5.255 -3.773 1.00 95.62 96 ALA A O 1
ATOM 716 N N . GLN A 1 97 ? 18.246 3.120 -4.381 1.00 94.88 97 GLN A N 1
ATOM 717 C CA . GLN A 1 97 ? 18.873 2.722 -3.117 1.00 94.88 97 GLN A CA 1
ATOM 718 C C . GLN A 1 97 ? 20.217 3.413 -2.868 1.00 94.88 97 GLN A C 1
ATOM 720 O O . GLN A 1 97 ? 20.519 3.740 -1.718 1.00 94.88 97 GLN A O 1
ATOM 725 N N . THR A 1 98 ? 20.993 3.668 -3.923 1.00 97.00 98 THR A N 1
ATOM 726 C CA . THR A 1 98 ? 22.285 4.369 -3.842 1.00 97.00 98 THR A CA 1
ATOM 727 C C . THR A 1 98 ? 22.154 5.887 -4.001 1.00 97.00 98 THR A C 1
ATOM 729 O O . THR A 1 98 ? 23.035 6.622 -3.569 1.00 97.00 98 THR A O 1
ATOM 732 N N . ASN A 1 99 ? 21.034 6.377 -4.545 1.00 96.88 99 ASN A N 1
ATOM 733 C CA . ASN A 1 99 ? 20.781 7.793 -4.841 1.00 96.88 99 ASN A CA 1
ATOM 734 C C . ASN A 1 99 ? 19.505 8.318 -4.157 1.00 96.88 99 ASN A C 1
ATOM 736 O O . ASN A 1 99 ? 18.715 9.040 -4.769 1.00 96.88 99 ASN A O 1
ATOM 740 N N . LYS A 1 100 ? 19.293 7.964 -2.881 1.00 94.06 100 LYS A N 1
ATOM 741 C CA . LYS A 1 100 ? 18.033 8.206 -2.147 1.00 94.06 100 LYS A CA 1
ATOM 742 C C . LYS A 1 100 ? 17.499 9.635 -2.276 1.00 94.06 100 LYS A C 1
ATOM 744 O O . LYS A 1 100 ? 16.353 9.814 -2.670 1.00 94.06 100 LYS A O 1
ATOM 749 N N . ASN A 1 101 ? 18.327 10.649 -2.016 1.00 94.25 101 ASN A N 1
ATOM 750 C CA . ASN A 1 101 ? 17.895 12.051 -2.081 1.00 94.25 101 ASN A CA 1
ATOM 751 C C . ASN A 1 101 ? 17.432 12.441 -3.490 1.00 94.25 101 ASN A C 1
ATOM 753 O O . ASN A 1 101 ? 16.381 13.055 -3.654 1.00 94.25 101 ASN A O 1
ATOM 757 N N . ALA A 1 102 ? 18.180 12.039 -4.520 1.00 94.38 102 ALA A N 1
ATOM 758 C CA . ALA A 1 102 ? 17.806 12.309 -5.904 1.00 94.38 102 ALA A CA 1
ATOM 759 C C . ALA A 1 102 ? 16.519 11.565 -6.300 1.00 94.38 102 ALA A C 1
ATOM 761 O O . ALA A 1 102 ? 15.703 12.107 -7.043 1.00 94.38 102 ALA A O 1
ATOM 762 N N . ALA A 1 103 ? 16.314 10.345 -5.793 1.00 92.88 103 ALA A N 1
ATOM 763 C CA . ALA A 1 103 ? 15.082 9.591 -5.998 1.00 92.88 103 ALA A CA 1
ATOM 764 C C . ALA A 1 103 ? 13.873 10.275 -5.336 1.00 92.88 103 ALA A C 1
ATOM 766 O O . ALA A 1 103 ? 12.843 10.425 -5.989 1.00 92.88 103 ALA A O 1
ATOM 767 N N . VAL A 1 104 ? 14.012 10.756 -4.095 1.00 90.06 104 VAL A N 1
ATOM 768 C CA . VAL A 1 104 ? 12.957 11.502 -3.385 1.00 90.06 104 VAL A CA 1
ATOM 769 C C . VAL A 1 104 ? 12.603 12.791 -4.123 1.00 90.06 104 VAL A C 1
ATOM 771 O O . VAL A 1 104 ? 11.428 13.045 -4.358 1.00 90.06 104 VAL A O 1
ATOM 774 N N . VAL A 1 105 ? 13.595 13.570 -4.568 1.00 91.62 105 VAL A N 1
ATOM 775 C CA . VAL A 1 105 ? 13.358 14.799 -5.349 1.00 91.62 105 VAL A CA 1
ATOM 776 C C . VAL A 1 105 ? 12.611 14.498 -6.652 1.00 91.62 105 VAL A C 1
ATOM 778 O O . VAL A 1 105 ? 11.659 15.196 -6.998 1.00 91.62 105 VAL A O 1
ATOM 781 N N . ARG A 1 106 ? 13.003 13.436 -7.368 1.00 91.06 106 ARG A N 1
ATOM 782 C CA . ARG A 1 106 ? 12.310 13.009 -8.594 1.00 91.06 106 ARG A CA 1
ATOM 783 C C . ARG A 1 106 ? 10.874 12.575 -8.317 1.00 91.06 106 ARG A C 1
ATOM 785 O O . ARG A 1 106 ? 9.992 12.919 -9.094 1.00 91.06 106 ARG A O 1
ATOM 792 N N . LEU A 1 107 ? 10.639 11.849 -7.226 1.00 87.31 107 LEU A N 1
ATOM 793 C CA . LEU A 1 107 ? 9.302 11.421 -6.824 1.00 87.31 107 LEU A CA 1
ATOM 794 C C . LEU A 1 107 ? 8.429 12.626 -6.440 1.00 87.31 107 LEU A C 1
ATOM 796 O O . LEU A 1 107 ? 7.296 12.730 -6.905 1.00 87.31 107 LEU A O 1
ATOM 800 N N . ALA A 1 108 ? 8.990 13.582 -5.695 1.00 86.38 108 ALA A N 1
ATOM 801 C CA . ALA A 1 108 ? 8.331 14.830 -5.321 1.00 86.38 108 ALA A CA 1
ATOM 802 C C . ALA A 1 108 ? 7.845 15.633 -6.531 1.00 86.38 108 ALA A C 1
ATOM 804 O O . ALA A 1 108 ? 6.712 16.116 -6.548 1.00 86.38 108 ALA A O 1
ATOM 805 N N . ALA A 1 109 ? 8.655 15.694 -7.590 1.00 88.75 109 ALA A N 1
ATOM 806 C CA . ALA A 1 109 ? 8.295 16.368 -8.835 1.00 88.75 109 ALA A CA 1
ATOM 807 C C . ALA A 1 109 ? 7.080 15.746 -9.557 1.00 88.75 109 ALA A C 1
ATOM 809 O O . ALA A 1 109 ? 6.502 16.388 -10.430 1.00 88.75 109 ALA A O 1
ATOM 810 N N . THR A 1 110 ? 6.663 14.527 -9.192 1.00 84.31 110 THR A N 1
ATOM 811 C CA . THR A 1 110 ? 5.460 13.868 -9.740 1.00 84.31 110 THR A CA 1
ATOM 812 C C . THR A 1 110 ? 4.177 14.170 -8.956 1.00 84.31 110 THR A C 1
ATOM 814 O O . THR A 1 110 ? 3.121 13.631 -9.278 1.00 84.31 110 THR A O 1
ATOM 817 N N . GLY A 1 111 ? 4.246 15.029 -7.931 1.00 77.31 111 GLY A N 1
ATOM 818 C CA . GLY A 1 111 ? 3.106 15.373 -7.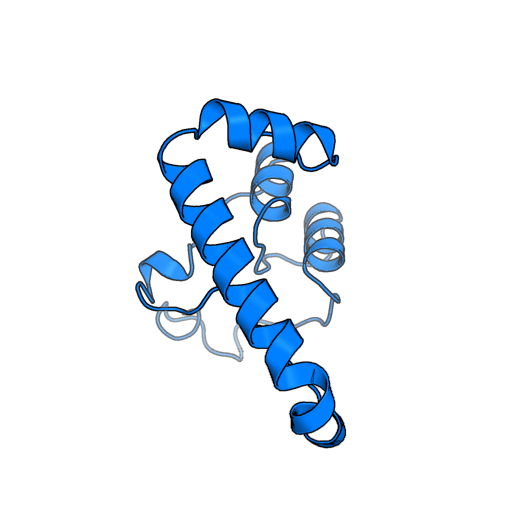075 1.00 77.31 111 GLY A CA 1
ATOM 819 C C . GLY A 1 111 ? 2.893 14.421 -5.893 1.00 77.31 111 GLY A C 1
ATOM 820 O O . GLY A 1 111 ? 1.893 14.538 -5.187 1.00 77.31 111 GLY A O 1
ATOM 821 N N . ILE A 1 112 ? 3.821 13.489 -5.654 1.00 73.31 112 ILE A N 1
ATOM 822 C CA . ILE A 1 112 ? 3.844 12.638 -4.457 1.00 73.31 112 ILE A CA 1
ATOM 823 C C . ILE A 1 112 ? 4.671 13.358 -3.384 1.00 73.31 112 ILE A C 1
ATOM 825 O O . ILE A 1 112 ? 5.835 13.631 -3.646 1.00 73.31 112 ILE A O 1
ATOM 829 N N . PRO A 1 113 ? 4.142 13.667 -2.188 1.00 67.19 113 PRO A N 1
ATOM 830 C CA . PRO A 1 113 ? 4.902 14.379 -1.162 1.00 67.19 113 PRO A CA 1
ATOM 831 C C . PRO A 1 113 ? 6.218 13.669 -0.814 1.00 67.19 113 PRO A C 1
ATOM 833 O O . PRO A 1 113 ? 6.241 12.446 -0.666 1.00 67.19 113 PRO A O 1
ATOM 836 N N . ALA A 1 114 ? 7.300 14.435 -0.651 1.00 62.16 114 ALA A N 1
ATOM 837 C CA . ALA A 1 114 ? 8.501 13.936 0.009 1.00 62.16 114 ALA A CA 1
ATOM 838 C C . ALA A 1 114 ? 8.166 13.755 1.497 1.00 62.16 114 ALA A C 1
ATOM 840 O O . ALA A 1 114 ? 7.919 14.744 2.187 1.00 62.16 114 ALA A O 1
ATOM 841 N N . LEU A 1 115 ? 8.066 12.502 1.942 1.00 56.03 115 LEU A N 1
ATOM 842 C CA . LEU A 1 115 ? 7.918 12.145 3.355 1.00 56.03 115 LEU A CA 1
ATOM 843 C C . LEU A 1 115 ? 9.285 12.114 4.039 1.00 56.03 115 LEU A C 1
ATOM 845 O O . LEU A 1 115 ? 10.239 11.605 3.402 1.00 56.03 115 LEU A O 1
#